Protein AF-A0A075FW71-F1 (afdb_monomer_lite)

Organism: NCBI:txid1455915

Radius of gyration: 16.6 Å; chains: 1; bounding box: 36×34×42 Å

Structure (mmCIF, N/CA/C/O backbone):
data_AF-A0A075FW71-F1
#
_entry.id   AF-A0A075FW71-F1
#
loop_
_atom_site.group_PDB
_atom_site.id
_atom_site.type_symbol
_atom_site.label_atom_id
_atom_site.label_alt_id
_atom_site.label_comp_id
_atom_site.label_asym_id
_atom_site.label_entity_id
_atom_site.label_seq_id
_atom_site.pdbx_PDB_ins_code
_atom_site.Cartn_x
_atom_site.Cartn_y
_atom_site.Cartn_z
_atom_site.occupancy
_atom_site.B_iso_or_equiv
_atom_site.auth_seq_id
_atom_site.auth_comp_id
_atom_site.auth_asym_id
_atom_site.auth_atom_id
_atom_site.pdbx_PDB_model_num
ATOM 1 N N . MET A 1 1 ? -14.350 -7.115 19.438 1.00 67.06 1 MET A N 1
ATOM 2 C CA . MET A 1 1 ? -13.223 -6.457 18.744 1.00 67.06 1 MET A CA 1
ATOM 3 C C . MET A 1 1 ? -13.751 -5.188 18.117 1.00 67.06 1 MET A C 1
ATOM 5 O O . MET A 1 1 ? -14.887 -5.201 17.657 1.00 67.06 1 MET A O 1
ATOM 9 N N . ASN A 1 2 ? -12.972 -4.113 18.156 1.00 87.50 2 ASN A N 1
ATOM 10 C CA . ASN A 1 2 ? -13.308 -2.891 17.436 1.00 87.50 2 ASN A CA 1
ATOM 11 C C . ASN A 1 2 ? -13.092 -3.126 15.942 1.00 87.50 2 ASN A C 1
ATOM 13 O O . ASN A 1 2 ? -12.128 -3.801 15.578 1.00 87.50 2 ASN A O 1
ATOM 17 N N . SER A 1 3 ? -13.966 -2.590 15.089 1.00 94.94 3 SER A N 1
ATOM 18 C CA . SER A 1 3 ? -13.725 -2.691 13.652 1.00 94.94 3 SER A CA 1
ATOM 19 C C . SER A 1 3 ? -12.494 -1.875 13.264 1.00 94.94 3 SER A C 1
ATOM 21 O O . SER A 1 3 ? -12.213 -0.820 13.845 1.00 94.94 3 SER A O 1
ATOM 23 N N . LYS A 1 4 ? -11.756 -2.373 12.280 1.00 97.00 4 LYS A N 1
ATOM 24 C CA . LYS A 1 4 ? -10.509 -1.796 11.789 1.00 97.00 4 LYS A CA 1
ATOM 25 C C . LYS A 1 4 ? -10.743 -1.135 10.448 1.00 97.00 4 LYS A C 1
ATOM 27 O O . LYS A 1 4 ? -11.341 -1.722 9.548 1.00 97.00 4 LYS A O 1
ATOM 32 N N . ILE A 1 5 ? -10.222 0.071 10.299 1.00 96.81 5 ILE A N 1
ATOM 33 C CA . ILE A 1 5 ? -10.384 0.855 9.083 1.00 96.81 5 ILE A CA 1
ATOM 34 C C . ILE A 1 5 ? -9.041 1.379 8.604 1.00 96.81 5 ILE A C 1
ATOM 36 O O . ILE A 1 5 ? -8.256 1.909 9.390 1.00 96.81 5 ILE A O 1
ATOM 40 N N . ILE A 1 6 ? -8.776 1.229 7.310 1.00 97.50 6 ILE A N 1
ATOM 41 C CA . ILE A 1 6 ? -7.625 1.838 6.645 1.00 97.50 6 ILE A CA 1
ATOM 42 C C . ILE A 1 6 ? -8.107 3.031 5.828 1.00 97.50 6 ILE A C 1
ATOM 44 O O . ILE A 1 6 ? -9.013 2.905 5.008 1.00 97.50 6 ILE A O 1
ATOM 48 N N . PHE A 1 7 ? -7.468 4.177 6.031 1.00 95.62 7 PHE A N 1
ATOM 49 C CA . PHE A 1 7 ? -7.650 5.381 5.232 1.00 95.62 7 PHE A CA 1
ATOM 50 C C . PHE A 1 7 ? -6.500 5.518 4.235 1.00 95.62 7 PHE A C 1
ATOM 52 O O . PHE A 1 7 ? -5.336 5.590 4.636 1.00 95.62 7 PHE A O 1
ATOM 59 N N . TRP A 1 8 ? -6.819 5.587 2.947 1.00 95.06 8 TRP A N 1
ATOM 60 C CA . TRP A 1 8 ? -5.894 6.040 1.916 1.00 95.06 8 TRP A CA 1
ATOM 61 C C . TRP A 1 8 ? -5.981 7.562 1.802 1.00 95.06 8 TRP A C 1
ATOM 63 O O . TRP A 1 8 ? -6.971 8.109 1.313 1.00 95.06 8 TRP A O 1
ATOM 73 N N . ILE A 1 9 ? -4.947 8.258 2.269 1.00 93.19 9 ILE A N 1
ATOM 74 C CA . ILE A 1 9 ? -4.928 9.720 2.344 1.00 93.19 9 ILE A CA 1
ATOM 75 C C . ILE A 1 9 ? -3.963 10.263 1.295 1.00 93.19 9 ILE A C 1
ATOM 77 O O . ILE A 1 9 ? -2.760 10.004 1.347 1.00 93.19 9 ILE A O 1
ATOM 81 N N . ASN A 1 10 ? -4.518 11.030 0.361 1.00 89.81 10 ASN A N 1
ATOM 82 C CA . ASN A 1 10 ? -3.770 11.782 -0.640 1.00 89.81 10 ASN A CA 1
ATOM 83 C C . ASN A 1 10 ? -3.452 13.198 -0.124 1.00 89.81 10 ASN A C 1
ATOM 85 O O . ASN A 1 10 ? -3.576 13.509 1.060 1.00 89.81 10 ASN A O 1
ATOM 89 N N . ASP A 1 11 ? -3.020 14.072 -1.021 1.00 81.88 11 ASP A N 1
ATOM 90 C CA . ASP A 1 11 ? -2.629 15.448 -0.745 1.00 81.88 11 ASP A CA 1
ATOM 91 C C . ASP A 1 11 ? -3.777 16.359 -0.271 1.00 81.88 11 ASP A C 1
ATOM 93 O O . ASP A 1 11 ? -3.515 17.391 0.358 1.00 81.88 11 ASP A O 1
ATOM 97 N N . ASP A 1 12 ? -5.034 15.986 -0.513 1.00 80.50 12 ASP A N 1
ATOM 98 C CA . ASP A 1 12 ? -6.187 16.702 0.022 1.00 80.50 12 ASP A CA 1
ATOM 99 C C . ASP A 1 12 ? -6.468 16.378 1.504 1.00 80.50 12 ASP A C 1
ATOM 101 O O . ASP A 1 12 ? -6.315 15.259 1.988 1.00 80.50 12 ASP A O 1
ATOM 105 N N . LEU A 1 13 ? -6.912 17.390 2.256 1.00 75.94 13 LEU A N 1
ATOM 106 C CA . LEU A 1 13 ? -7.175 17.264 3.695 1.00 75.94 13 LEU A CA 1
ATOM 107 C C . LEU A 1 13 ? -8.595 16.762 4.012 1.00 75.94 13 LEU A C 1
ATOM 109 O O . LEU A 1 13 ? -8.957 16.675 5.188 1.00 75.94 13 LEU A O 1
ATOM 113 N N . VAL A 1 14 ? -9.415 16.435 3.003 1.00 85.31 14 VAL A N 1
ATOM 114 C CA . VAL A 1 14 ? -10.818 16.026 3.216 1.00 85.31 14 VAL A CA 1
ATOM 115 C C . VAL A 1 14 ? -10.871 14.722 4.005 1.00 85.31 14 VAL A C 1
ATOM 117 O O . VAL A 1 14 ? -11.651 14.598 4.951 1.00 85.31 14 VAL A O 1
ATOM 120 N N . GLN A 1 15 ? -9.975 13.794 3.673 1.00 84.88 15 GLN A N 1
ATOM 121 C CA . GLN A 1 15 ? -9.801 12.526 4.379 1.00 84.88 15 GLN A CA 1
ATOM 122 C C . GLN A 1 15 ? -9.547 12.727 5.884 1.00 84.88 15 GLN A C 1
ATOM 124 O O . GLN A 1 15 ? -10.131 12.012 6.686 1.00 84.88 15 GLN A O 1
ATOM 129 N N . ILE A 1 16 ? -8.783 13.749 6.301 1.00 88.00 16 ILE A N 1
ATOM 130 C CA . ILE A 1 16 ? -8.521 14.017 7.731 1.00 88.00 16 ILE A CA 1
ATOM 131 C C . ILE A 1 16 ? -9.804 14.401 8.470 1.00 88.00 16 ILE A C 1
ATOM 133 O O . ILE A 1 16 ? -10.052 13.919 9.577 1.00 88.00 16 ILE A O 1
ATOM 137 N N . GLY A 1 17 ? -10.620 15.272 7.871 1.00 90.00 17 GLY A N 1
ATOM 138 C CA . GLY A 1 17 ? -11.899 15.680 8.452 1.00 90.00 17 GLY A CA 1
ATOM 139 C C . GLY A 1 17 ? -12.848 14.494 8.607 1.00 90.00 17 GLY A C 1
ATOM 140 O O . GLY A 1 17 ? -13.437 14.311 9.672 1.00 90.00 17 GLY A O 1
ATOM 141 N N . LEU A 1 18 ? -12.933 13.648 7.575 1.00 90.62 18 LEU A N 1
ATOM 142 C CA . LEU A 1 18 ? -13.720 12.419 7.616 1.00 90.62 18 LEU A CA 1
ATOM 143 C C . LEU A 1 18 ? -13.211 11.459 8.697 1.00 90.62 18 LEU A C 1
ATOM 145 O O . LEU A 1 18 ? -14.008 11.003 9.516 1.00 90.62 18 LEU A O 1
ATOM 149 N N . THR A 1 19 ? -11.902 11.189 8.749 1.00 92.31 19 THR A N 1
ATOM 150 C CA . THR A 1 19 ? -11.325 10.310 9.772 1.00 92.31 19 THR A CA 1
ATOM 151 C C . THR A 1 19 ? -11.614 10.832 11.172 1.00 92.31 19 THR A C 1
ATOM 153 O O . THR A 1 19 ? -12.014 10.053 12.032 1.00 92.31 19 THR A O 1
ATOM 156 N N . LYS A 1 20 ? -11.479 12.143 11.403 1.00 93.56 20 LYS A N 1
ATOM 157 C CA . LYS A 1 20 ? -11.794 12.756 12.697 1.00 93.56 20 LYS A CA 1
ATOM 158 C C . LYS A 1 20 ? -13.247 12.492 13.101 1.00 93.56 20 LYS A C 1
ATOM 160 O O . LYS A 1 20 ? -13.488 12.004 14.199 1.00 93.56 20 LYS A O 1
ATOM 165 N N . ILE A 1 21 ? -14.202 12.770 12.211 1.00 93.25 21 ILE A N 1
ATOM 166 C CA . ILE A 1 21 ? -15.634 12.573 12.488 1.00 93.25 21 ILE A CA 1
ATOM 167 C C . ILE A 1 21 ? -15.937 11.099 12.777 1.00 93.25 21 ILE A C 1
ATOM 169 O O . ILE A 1 21 ? -16.684 10.796 13.706 1.00 93.25 21 ILE A O 1
ATOM 173 N N . LEU A 1 22 ? -15.368 10.177 11.995 1.00 92.44 22 LEU A N 1
ATOM 174 C CA . LEU A 1 22 ? -15.564 8.742 12.202 1.00 92.44 22 LEU A CA 1
ATOM 175 C C . LEU A 1 22 ? -14.959 8.277 13.528 1.00 92.44 22 LEU A C 1
ATOM 177 O O . LEU A 1 22 ? -15.612 7.536 14.254 1.00 92.44 22 LEU A O 1
ATOM 181 N N . GLN A 1 23 ? -13.764 8.754 13.873 1.00 91.50 23 GLN A N 1
ATOM 182 C CA . GLN A 1 23 ? -13.099 8.438 15.134 1.00 91.50 23 GLN A CA 1
ATOM 183 C C . GLN A 1 23 ? -13.855 8.981 16.358 1.00 91.50 23 GLN A C 1
ATOM 185 O O . GLN A 1 23 ? -13.874 8.334 17.400 1.00 91.50 23 GLN A O 1
ATOM 190 N N . GLU A 1 24 ? -14.470 10.162 16.260 1.00 92.94 24 GLU A N 1
ATOM 191 C CA . GLU A 1 24 ? -15.262 10.751 17.350 1.00 92.94 24 GLU A CA 1
ATOM 192 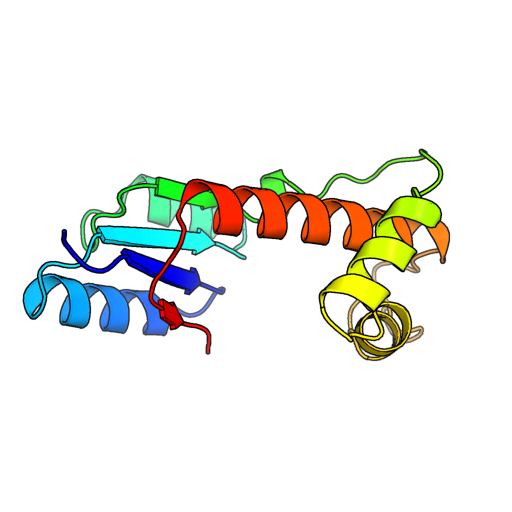C C . GLU A 1 24 ? -16.609 10.040 17.547 1.00 92.94 24 GLU A C 1
ATOM 194 O O . GLU A 1 24 ? -17.111 9.968 18.668 1.00 92.94 24 GLU A O 1
ATOM 199 N N . LYS A 1 25 ? -17.203 9.515 16.468 1.00 95.12 25 LYS A N 1
ATOM 200 C CA . LYS A 1 25 ? -18.513 8.844 16.506 1.00 95.12 25 LYS A CA 1
ATOM 201 C C . LYS A 1 25 ? -18.436 7.348 16.782 1.00 95.12 25 LYS A C 1
ATOM 203 O O . LYS A 1 25 ? -19.381 6.790 17.336 1.00 95.12 25 LYS A O 1
ATOM 208 N N . TYR A 1 26 ? -17.356 6.699 16.364 1.00 92.56 26 TYR A N 1
ATOM 209 C CA . TYR A 1 26 ? -17.225 5.250 16.379 1.00 92.56 26 TYR A CA 1
ATOM 210 C C . TYR A 1 26 ? -15.896 4.830 16.996 1.00 92.56 26 TYR A C 1
ATOM 212 O O . TYR A 1 26 ? -14.856 5.447 16.784 1.00 92.56 26 TYR A O 1
ATOM 220 N N . ASN A 1 27 ? -15.920 3.719 17.727 1.00 89.56 27 ASN A N 1
ATOM 221 C CA . ASN A 1 27 ? -14.735 3.165 18.372 1.00 89.56 27 ASN A CA 1
ATOM 222 C C . ASN A 1 27 ? -13.919 2.296 17.397 1.00 89.56 27 ASN A C 1
ATOM 224 O O . ASN A 1 27 ? -13.736 1.107 17.642 1.00 89.56 27 ASN A O 1
ATOM 228 N N . PHE A 1 28 ? -13.490 2.855 16.262 1.00 93.56 28 PHE A N 1
ATOM 229 C CA . PHE A 1 28 ? -12.673 2.136 15.279 1.00 93.56 28 PHE A CA 1
ATOM 230 C C . PHE A 1 28 ? -11.180 2.160 15.620 1.00 93.56 28 PHE A C 1
ATOM 232 O O . PHE A 1 28 ? -10.658 3.142 16.152 1.00 93.56 28 PHE A O 1
ATOM 239 N N . GLU A 1 29 ? -10.476 1.094 15.245 1.00 95.44 29 GLU A N 1
ATOM 240 C CA . GLU A 1 29 ? -9.017 1.103 15.128 1.00 95.44 29 GLU A CA 1
ATOM 241 C C . GLU A 1 29 ? -8.645 1.724 13.777 1.00 95.44 29 GLU A C 1
ATOM 243 O O . GLU A 1 29 ? -8.954 1.175 12.717 1.00 95.44 29 GLU A O 1
ATOM 248 N N . ASN A 1 30 ? -8.012 2.896 13.816 1.00 95.00 30 ASN A N 1
ATOM 249 C CA . ASN A 1 30 ? -7.783 3.723 12.637 1.00 95.00 30 ASN A CA 1
ATOM 250 C C . ASN A 1 30 ? -6.354 3.545 12.127 1.00 95.00 30 ASN A C 1
ATOM 252 O O . ASN A 1 30 ? -5.384 3.809 12.835 1.00 95.00 30 ASN A O 1
ATOM 256 N N . TYR A 1 31 ? -6.213 3.172 10.867 1.00 97.00 31 TYR A N 1
ATOM 257 C CA . TYR A 1 31 ? -4.943 2.966 10.181 1.00 97.00 31 TYR A CA 1
ATOM 258 C C . TYR A 1 31 ? -4.859 3.894 8.972 1.00 97.00 31 TYR A C 1
ATOM 260 O O . TYR A 1 31 ? -5.884 4.204 8.374 1.00 97.00 31 TYR A O 1
ATOM 268 N N . ALA A 1 32 ? -3.663 4.332 8.583 1.00 96.00 32 ALA A N 1
ATOM 269 C CA . ALA A 1 32 ? -3.513 5.202 7.417 1.00 96.00 32 ALA A CA 1
ATOM 270 C C . ALA A 1 32 ? -2.376 4.780 6.496 1.00 96.00 32 ALA A C 1
ATOM 272 O O . ALA A 1 32 ? -1.273 4.486 6.957 1.00 96.00 32 ALA A O 1
ATOM 273 N N . ILE A 1 33 ? -2.631 4.844 5.194 1.00 97.19 33 ILE A N 1
ATOM 274 C CA . ILE A 1 33 ? -1.609 4.832 4.151 1.00 97.19 33 ILE A CA 1
ATOM 275 C C . ILE A 1 33 ? -1.598 6.231 3.535 1.00 97.19 33 ILE A C 1
ATOM 277 O O . ILE A 1 33 ? -2.615 6.693 3.021 1.00 97.19 33 ILE A O 1
ATOM 281 N N . LEU A 1 34 ? -0.470 6.929 3.647 1.00 95.31 34 LEU A N 1
ATOM 282 C CA . LEU A 1 34 ? -0.332 8.315 3.210 1.00 95.31 34 LEU A CA 1
ATOM 283 C C . LEU A 1 34 ? 0.449 8.376 1.896 1.00 95.31 34 LEU A C 1
ATOM 285 O O . LEU A 1 34 ? 1.651 8.103 1.875 1.00 95.31 34 LEU A O 1
ATOM 289 N N . ASN A 1 35 ? -0.227 8.772 0.823 1.00 94.19 35 ASN A N 1
ATOM 290 C CA . ASN A 1 35 ? 0.347 9.057 -0.489 1.00 94.19 35 ASN A CA 1
ATOM 291 C C . ASN A 1 35 ? 0.512 10.574 -0.642 1.00 94.19 35 ASN A C 1
ATOM 293 O O . ASN A 1 35 ? -0.314 11.263 -1.241 1.00 94.19 35 ASN A O 1
ATOM 297 N N . ILE A 1 36 ? 1.535 11.103 0.027 1.00 92.81 36 ILE A N 1
ATOM 298 C CA . ILE A 1 36 ? 1.731 12.539 0.238 1.00 92.81 36 ILE A CA 1
ATOM 299 C C . ILE A 1 36 ? 3.195 12.934 0.077 1.00 92.81 36 ILE A C 1
ATOM 301 O O . ILE A 1 36 ? 4.108 12.162 0.350 1.00 92.81 36 ILE A O 1
ATOM 305 N N . THR A 1 37 ? 3.429 14.196 -0.263 1.00 91.25 37 THR A N 1
ATOM 306 C CA . THR A 1 37 ? 4.789 14.743 -0.355 1.00 91.25 37 THR A CA 1
ATOM 307 C C . THR A 1 37 ? 5.485 14.832 1.012 1.00 91.25 37 THR A C 1
ATOM 309 O O . THR A 1 37 ? 4.840 14.936 2.059 1.00 91.25 37 THR A O 1
ATOM 312 N N . GLU A 1 38 ? 6.820 14.912 1.014 1.00 89.44 38 GLU A N 1
ATOM 313 C CA . GLU A 1 38 ? 7.634 15.069 2.235 1.00 89.44 38 GLU A CA 1
ATOM 314 C C . GLU A 1 38 ? 7.222 16.271 3.104 1.00 89.44 38 GLU A C 1
ATOM 316 O O . GLU A 1 38 ? 7.219 16.203 4.335 1.00 89.44 38 GLU A O 1
ATOM 321 N N . LYS A 1 39 ? 6.792 17.379 2.485 1.00 90.06 39 LYS A N 1
ATOM 322 C CA . LYS A 1 39 ? 6.297 18.550 3.224 1.00 90.06 39 LYS A CA 1
ATOM 323 C C . LYS A 1 39 ? 5.041 18.217 4.037 1.00 90.06 39 LYS A C 1
ATOM 325 O O . LYS A 1 39 ? 4.913 18.648 5.181 1.00 90.06 39 LYS A O 1
ATOM 330 N N . GLN A 1 40 ? 4.115 17.454 3.461 1.00 89.88 40 GLN A N 1
ATOM 331 C CA . GLN A 1 40 ? 2.890 17.030 4.142 1.00 89.88 40 GLN A CA 1
ATOM 332 C C . GLN A 1 40 ? 3.177 15.950 5.186 1.00 89.88 40 GLN A C 1
ATOM 334 O O . GLN A 1 40 ? 2.588 15.977 6.265 1.00 89.88 40 GLN A O 1
ATOM 339 N N . LYS A 1 41 ? 4.132 15.051 4.934 1.00 92.44 41 LYS A N 1
ATOM 340 C CA . LYS A 1 41 ? 4.595 14.060 5.917 1.00 92.44 41 LYS A CA 1
ATOM 341 C C . LYS A 1 41 ? 4.997 14.710 7.244 1.00 92.44 41 LYS A C 1
ATOM 343 O O . LYS A 1 41 ? 4.551 14.265 8.300 1.00 92.44 41 LYS A O 1
ATOM 348 N N . GLN A 1 42 ? 5.717 15.834 7.205 1.00 91.81 42 GLN A N 1
ATOM 349 C CA . GLN A 1 42 ? 6.059 16.602 8.412 1.00 91.81 42 GLN A CA 1
ATOM 350 C C . GLN A 1 42 ? 4.833 17.140 9.170 1.00 91.81 42 GLN A C 1
ATOM 352 O O . GLN A 1 42 ? 4.870 17.246 10.397 1.00 91.81 42 GLN A O 1
ATOM 357 N N . PHE A 1 43 ? 3.749 17.487 8.469 1.00 90.88 43 PHE A N 1
ATOM 358 C CA . PHE A 1 43 ? 2.487 17.871 9.104 1.00 90.88 43 PHE A CA 1
ATOM 359 C C . PHE A 1 43 ? 1.854 16.674 9.825 1.00 90.88 43 PHE A C 1
ATOM 361 O O . PHE A 1 43 ? 1.528 16.789 11.006 1.00 90.88 43 PHE A O 1
ATOM 368 N N . PHE A 1 44 ? 1.751 15.511 9.173 1.00 91.25 44 PHE A N 1
ATOM 369 C CA . PHE A 1 44 ? 1.150 14.310 9.773 1.00 91.25 44 PHE A CA 1
ATOM 370 C C . PHE A 1 44 ? 1.932 13.762 10.971 1.00 91.25 44 PHE A C 1
ATOM 372 O O . PHE A 1 44 ? 1.329 13.221 11.895 1.00 91.25 44 PHE A O 1
ATOM 379 N N . GLN A 1 45 ? 3.250 13.960 11.004 1.00 91.31 45 GLN A N 1
ATOM 380 C CA . GLN A 1 45 ? 4.083 13.622 12.162 1.00 91.31 45 GLN A CA 1
ATOM 381 C C . GLN A 1 45 ? 3.812 14.513 13.387 1.00 91.31 45 GLN A C 1
ATOM 383 O O . GLN A 1 45 ? 4.056 14.092 14.516 1.00 91.31 45 GLN A O 1
ATOM 388 N N . LYS A 1 46 ? 3.336 15.748 13.182 1.00 92.12 46 LYS A N 1
ATOM 389 C CA . LYS A 1 46 ? 3.135 16.748 14.249 1.00 92.12 46 LYS A CA 1
ATOM 390 C C . LYS A 1 46 ? 1.672 16.922 14.653 1.00 92.12 46 LYS A C 1
ATOM 392 O O . LYS A 1 46 ? 1.400 17.331 15.783 1.00 92.12 46 LYS A O 1
ATOM 397 N N . GLN A 1 47 ? 0.740 16.672 13.735 1.00 91.06 47 GLN A N 1
ATOM 398 C CA . GLN A 1 47 ? -0.689 16.862 13.967 1.00 91.06 47 GLN A CA 1
ATOM 399 C C . GLN A 1 47 ? -1.202 15.949 15.093 1.00 91.06 47 GLN A C 1
ATOM 401 O O . GLN A 1 47 ? -0.704 14.845 15.298 1.00 91.06 47 GLN A O 1
ATOM 406 N N . ARG A 1 48 ? -2.224 16.415 15.817 1.00 91.06 48 ARG A N 1
ATOM 407 C CA . ARG A 1 48 ? -2.901 15.668 16.897 1.00 91.06 48 ARG A CA 1
ATOM 408 C C . ARG A 1 48 ? -4.422 15.599 16.713 1.00 91.06 48 ARG A C 1
ATOM 410 O O . ARG A 1 48 ? -5.133 15.266 17.655 1.00 91.06 48 ARG A O 1
ATOM 417 N N . LEU A 1 49 ? -4.913 15.971 15.531 1.00 91.69 49 LEU A N 1
ATOM 418 C CA . LEU A 1 49 ? -6.337 16.025 15.195 1.00 91.69 49 LEU A CA 1
ATOM 419 C C . LEU A 1 49 ? -6.944 14.626 15.108 1.00 91.69 49 LEU A C 1
ATOM 421 O O . LEU A 1 49 ? -8.080 14.425 15.519 1.00 91.69 49 LEU A O 1
ATOM 425 N N . VAL A 1 50 ? -6.171 13.683 14.574 1.00 92.62 50 VAL A N 1
ATOM 426 C CA . VAL A 1 50 ? -6.564 12.290 14.380 1.00 92.62 50 VAL A CA 1
ATOM 427 C C . VAL A 1 50 ? -5.487 11.395 14.967 1.00 92.62 50 VAL A C 1
ATOM 429 O O . VAL A 1 50 ? -4.292 11.631 14.752 1.00 92.62 50 VAL A O 1
ATOM 432 N N . LYS A 1 51 ? -5.902 10.357 15.696 1.00 93.88 51 LYS A N 1
ATOM 433 C CA . LYS A 1 51 ? -4.984 9.337 16.215 1.00 93.88 51 LYS A CA 1
ATOM 434 C C . LYS A 1 51 ? -5.102 8.075 15.378 1.00 93.88 51 LYS A C 1
ATOM 436 O O . LYS A 1 51 ? -6.154 7.440 15.379 1.00 93.88 51 LYS A O 1
ATOM 441 N N . PHE A 1 52 ? -3.998 7.710 14.738 1.00 94.88 52 PHE A N 1
ATOM 442 C CA . PHE A 1 52 ? -3.858 6.454 14.015 1.00 94.88 52 PHE A CA 1
ATOM 443 C C . PHE A 1 52 ? -3.104 5.432 14.864 1.00 94.88 52 PHE A C 1
ATOM 445 O O . PHE A 1 52 ? -2.101 5.760 15.497 1.00 94.88 52 PHE A O 1
ATOM 452 N N . ASN A 1 53 ? -3.557 4.184 14.829 1.00 95.81 53 ASN A N 1
ATOM 453 C CA . ASN A 1 53 ? -2.871 3.025 15.384 1.00 95.81 53 ASN A CA 1
ATOM 454 C C . ASN A 1 53 ? -1.537 2.792 14.664 1.00 95.81 53 ASN A C 1
ATOM 456 O O . ASN A 1 53 ? -0.534 2.466 15.298 1.00 95.81 53 ASN A O 1
ATOM 460 N N . LYS A 1 54 ? -1.517 2.973 13.338 1.00 96.88 54 LYS A N 1
ATOM 461 C CA . LYS A 1 54 ? -0.301 2.935 12.525 1.00 96.88 54 LYS A CA 1
ATOM 462 C C . LYS A 1 54 ? -0.467 3.734 11.238 1.00 96.88 54 LYS A C 1
ATOM 464 O O . LYS A 1 54 ? -1.559 3.810 10.678 1.00 96.88 54 LYS A O 1
ATOM 469 N N . ILE A 1 55 ? 0.647 4.303 10.790 1.00 96.44 55 ILE A N 1
ATOM 470 C CA . ILE A 1 55 ? 0.765 5.053 9.545 1.00 96.44 55 ILE A CA 1
ATOM 471 C C . ILE A 1 55 ? 1.840 4.387 8.682 1.00 96.44 55 ILE A C 1
ATOM 473 O O . ILE A 1 55 ? 2.928 4.090 9.181 1.00 96.44 55 ILE A O 1
ATOM 477 N N . TRP A 1 56 ? 1.543 4.180 7.402 1.00 97.62 56 TRP A N 1
ATOM 478 C CA . TRP A 1 56 ? 2.518 3.852 6.363 1.00 97.62 56 TRP A CA 1
ATOM 479 C C . TRP A 1 56 ? 2.645 5.037 5.412 1.00 97.62 56 TRP A C 1
ATOM 481 O O . TRP A 1 56 ? 1.640 5.555 4.931 1.00 97.62 56 TRP A O 1
ATOM 491 N N . TYR A 1 57 ? 3.871 5.467 5.136 1.00 96.00 57 TYR A N 1
ATOM 492 C CA . TYR A 1 57 ? 4.136 6.498 4.137 1.00 96.00 57 TYR A CA 1
ATOM 493 C C . TYR A 1 57 ? 4.411 5.800 2.813 1.00 96.00 57 TYR A C 1
ATOM 495 O O . TYR A 1 57 ? 5.427 5.129 2.679 1.00 96.00 57 TYR A O 1
ATOM 503 N N . TYR A 1 58 ? 3.497 5.921 1.855 1.00 96.12 58 TYR A N 1
ATOM 504 C CA . TYR A 1 58 ? 3.515 5.144 0.617 1.00 96.12 58 TYR A CA 1
ATOM 505 C C . TYR A 1 58 ? 4.851 5.246 -0.127 1.00 96.12 58 TYR A C 1
ATOM 507 O O . TYR A 1 58 ? 5.461 4.235 -0.461 1.00 96.12 58 TYR A O 1
ATOM 515 N N . HIS A 1 59 ? 5.357 6.468 -0.298 1.00 93.69 59 HIS A N 1
ATOM 516 C CA . HIS A 1 59 ? 6.605 6.710 -1.020 1.00 93.69 59 HIS A CA 1
ATOM 517 C C . HIS A 1 59 ? 7.852 6.151 -0.315 1.00 93.69 59 HIS A C 1
ATOM 519 O O . HIS A 1 59 ? 8.857 5.927 -0.983 1.00 93.69 59 HIS A O 1
ATOM 525 N N . ASP A 1 60 ? 7.797 5.860 0.992 1.00 95.25 60 ASP A N 1
ATOM 526 C CA . ASP A 1 60 ? 8.910 5.216 1.710 1.00 95.25 60 ASP A CA 1
ATOM 527 C C . ASP A 1 60 ? 9.078 3.745 1.303 1.00 95.25 60 ASP A C 1
ATOM 529 O O . ASP A 1 60 ? 10.099 3.138 1.615 1.00 95.25 60 ASP A O 1
ATOM 533 N N . HIS A 1 61 ? 8.082 3.167 0.629 1.00 95.56 61 HIS A N 1
ATOM 534 C CA . HIS A 1 61 ? 8.054 1.766 0.215 1.00 95.56 61 HIS A CA 1
ATOM 535 C C . HIS A 1 61 ? 8.282 1.568 -1.287 1.00 95.56 61 HIS A C 1
ATOM 537 O O . HIS A 1 61 ? 8.349 0.425 -1.735 1.00 95.56 61 HIS A O 1
ATOM 543 N N . ILE A 1 62 ? 8.397 2.655 -2.056 1.00 94.31 62 ILE A N 1
ATOM 544 C CA . ILE A 1 62 ? 8.621 2.611 -3.501 1.00 94.31 62 ILE A CA 1
ATOM 545 C C . ILE A 1 62 ? 10.028 3.114 -3.791 1.00 94.31 62 ILE A C 1
ATOM 547 O O . ILE A 1 62 ? 10.326 4.307 -3.721 1.00 94.31 62 ILE A O 1
ATOM 551 N N . HIS A 1 63 ? 10.911 2.188 -4.134 1.00 93.00 63 HIS A N 1
ATOM 552 C CA . HIS A 1 63 ? 12.303 2.474 -4.425 1.00 93.00 63 HIS A CA 1
ATOM 553 C C . HIS A 1 63 ? 12.598 2.279 -5.904 1.00 93.00 63 HIS A C 1
ATOM 555 O O . HIS A 1 63 ? 12.210 1.284 -6.523 1.00 93.00 63 HIS A O 1
ATOM 561 N N . LYS A 1 64 ? 13.379 3.207 -6.460 1.00 89.00 64 LYS A N 1
ATOM 562 C CA . LYS A 1 64 ? 14.018 2.981 -7.750 1.00 89.00 64 LYS A CA 1
ATOM 563 C C . LYS A 1 64 ? 15.037 1.857 -7.589 1.00 89.00 64 LYS A C 1
ATOM 565 O O . LYS A 1 64 ? 15.946 1.952 -6.768 1.00 89.00 64 LYS A O 1
ATOM 570 N N . THR A 1 65 ? 14.894 0.804 -8.379 1.00 83.88 65 THR A N 1
ATOM 571 C CA . THR A 1 65 ? 15.756 -0.375 -8.322 1.00 83.88 65 THR A CA 1
ATOM 572 C C . THR A 1 65 ? 16.162 -0.795 -9.727 1.00 83.88 65 THR A C 1
ATOM 574 O O . THR A 1 65 ? 15.408 -0.624 -10.680 1.00 83.88 65 THR A O 1
ATOM 577 N N . SER A 1 66 ? 17.377 -1.326 -9.857 1.00 79.25 66 SER A N 1
ATOM 578 C CA . SER A 1 66 ? 17.867 -1.969 -11.081 1.00 79.25 66 SER A CA 1
ATOM 579 C C . SER A 1 66 ? 17.571 -3.470 -11.116 1.00 79.25 66 SER A C 1
ATOM 581 O O . SER A 1 66 ? 17.949 -4.148 -12.071 1.00 79.25 66 SER A O 1
ATOM 583 N N . LYS A 1 67 ? 16.934 -4.011 -10.069 1.00 84.06 67 LYS A N 1
ATOM 584 C CA . LYS A 1 67 ? 16.563 -5.425 -10.004 1.00 84.06 67 LYS A CA 1
ATOM 585 C C . LYS A 1 67 ? 15.469 -5.736 -11.017 1.00 84.06 67 LYS A C 1
ATOM 587 O O . LYS A 1 67 ? 14.511 -4.981 -11.157 1.00 84.06 67 LYS A O 1
ATOM 592 N N . THR A 1 68 ? 15.608 -6.883 -11.667 1.00 92.19 68 THR A N 1
ATOM 593 C CA . THR A 1 68 ? 14.559 -7.447 -12.514 1.00 92.19 68 THR A CA 1
ATOM 594 C C . THR A 1 68 ? 13.327 -7.763 -11.657 1.00 92.19 68 THR A C 1
ATOM 596 O O . THR A 1 68 ? 13.498 -8.375 -10.598 1.00 92.19 68 THR A O 1
ATOM 599 N N . PRO A 1 69 ? 12.119 -7.355 -12.082 1.00 95.25 69 PRO A N 1
ATOM 600 C CA . PRO A 1 69 ? 10.886 -7.637 -11.356 1.00 95.25 69 PRO A CA 1
ATOM 601 C C . PRO A 1 69 ? 10.573 -9.137 -11.326 1.00 95.25 69 PRO A C 1
ATOM 603 O O . PRO A 1 69 ? 10.852 -9.869 -12.281 1.00 95.25 69 PRO A O 1
ATOM 606 N N . ASP A 1 70 ? 9.952 -9.587 -10.241 1.00 97.50 70 ASP A N 1
ATOM 607 C CA . ASP A 1 70 ? 9.496 -10.963 -10.069 1.00 97.50 70 ASP A CA 1
ATOM 608 C C . ASP A 1 70 ? 8.171 -11.192 -10.811 1.00 97.50 70 ASP A C 1
ATOM 610 O O . ASP A 1 70 ? 7.072 -11.000 -10.284 1.00 97.50 70 ASP A O 1
ATOM 614 N N . LEU A 1 71 ? 8.281 -11.616 -12.071 1.00 97.94 71 LEU A N 1
ATOM 615 C CA . LEU A 1 71 ? 7.124 -11.877 -12.931 1.00 97.94 71 LEU A CA 1
ATOM 616 C C . LEU A 1 71 ? 6.249 -13.029 -12.423 1.00 97.94 71 LEU A C 1
ATOM 618 O O . LEU A 1 71 ? 5.044 -13.026 -12.664 1.00 97.94 71 LEU A O 1
ATOM 622 N N . ALA A 1 72 ? 6.834 -14.013 -11.732 1.00 98.38 72 ALA A N 1
ATOM 623 C CA . ALA A 1 72 ? 6.072 -15.130 -11.183 1.00 98.38 72 ALA A CA 1
ATOM 624 C C . ALA A 1 72 ? 5.190 -14.653 -10.024 1.00 98.38 72 ALA A C 1
ATOM 626 O O . ALA A 1 72 ? 4.003 -14.982 -9.977 1.00 98.38 72 ALA A O 1
ATOM 627 N N . TYR A 1 73 ? 5.739 -13.813 -9.142 1.00 98.44 73 TYR A N 1
ATOM 628 C CA . TYR A 1 73 ? 4.968 -13.161 -8.089 1.00 98.44 73 TYR A CA 1
ATOM 629 C C . TYR A 1 73 ? 3.860 -12.267 -8.662 1.00 98.44 73 TYR A C 1
ATOM 631 O O . TYR A 1 73 ? 2.701 -12.425 -8.283 1.00 98.44 73 TYR A O 1
ATOM 639 N N . LEU A 1 74 ? 4.173 -11.382 -9.614 1.00 98.44 74 LEU A N 1
ATOM 640 C CA . LEU A 1 74 ? 3.173 -10.492 -10.222 1.00 98.44 74 LEU A CA 1
ATOM 641 C C . LEU A 1 74 ? 2.029 -11.272 -10.881 1.00 98.44 74 LEU A C 1
ATOM 643 O O . LEU A 1 74 ? 0.862 -10.945 -10.677 1.00 98.44 74 LEU A O 1
ATOM 647 N N . LYS A 1 75 ? 2.346 -12.356 -11.596 1.00 98.44 75 LYS A N 1
ATOM 648 C CA . LYS A 1 75 ? 1.330 -13.241 -12.173 1.00 98.44 75 LYS A CA 1
ATOM 649 C C . LYS A 1 75 ? 0.449 -13.878 -11.095 1.00 98.44 75 LYS A C 1
ATOM 651 O O . LYS A 1 75 ? -0.766 -13.949 -11.254 1.00 98.44 75 LYS A O 1
ATOM 656 N N . SER A 1 76 ? 1.039 -14.296 -9.974 1.00 98.44 76 SER A N 1
ATOM 657 C CA . SER A 1 76 ? 0.273 -14.869 -8.861 1.00 98.44 76 SER A CA 1
ATOM 658 C C . SER A 1 76 ? -0.701 -13.863 -8.230 1.00 98.44 76 SER A C 1
ATOM 660 O O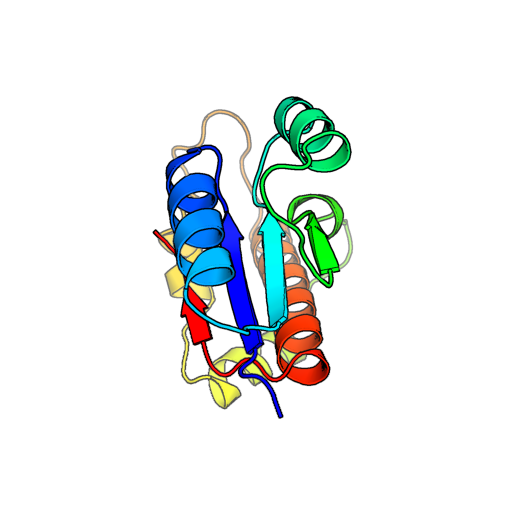 . SER A 1 76 ? -1.791 -14.250 -7.814 1.00 98.44 76 SER A O 1
ATOM 662 N N . ILE A 1 77 ? -0.354 -12.570 -8.216 1.00 98.38 77 ILE A N 1
ATOM 663 C CA . ILE A 1 77 ? -1.244 -11.486 -7.775 1.00 98.38 77 ILE A CA 1
ATOM 664 C C . ILE A 1 77 ? -2.431 -11.339 -8.72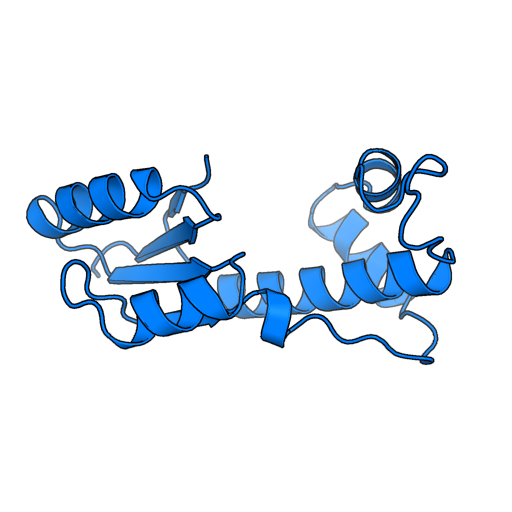6 1.00 98.38 77 ILE A C 1
ATOM 666 O O . ILE A 1 77 ? -3.576 -11.295 -8.269 1.00 98.38 77 ILE A O 1
ATOM 670 N N . GLU A 1 78 ? -2.181 -11.294 -10.036 1.00 98.31 78 GLU A N 1
ATOM 671 C CA . GLU A 1 78 ? -3.243 -11.206 -11.046 1.00 98.31 78 GLU A CA 1
ATOM 672 C C . GLU A 1 78 ? -4.238 -12.364 -10.918 1.00 98.31 78 GLU A C 1
ATOM 674 O O . GLU A 1 78 ? -5.449 -12.144 -10.915 1.00 98.31 78 GLU A O 1
ATOM 679 N N . GLU A 1 79 ? -3.739 -13.587 -10.728 1.00 98.50 79 GLU A N 1
ATOM 680 C CA . GLU A 1 79 ? -4.559 -14.788 -10.546 1.00 98.50 79 GLU A CA 1
ATOM 681 C C . GLU A 1 79 ? -5.348 -14.761 -9.227 1.00 98.50 79 GLU A C 1
ATOM 683 O O . GLU A 1 79 ? -6.558 -15.009 -9.222 1.00 98.50 79 GLU A O 1
ATOM 688 N N . LYS A 1 80 ? -4.687 -14.428 -8.110 1.00 97.88 80 LYS A N 1
ATOM 689 C CA . LYS A 1 80 ? -5.288 -14.398 -6.766 1.00 97.88 80 LYS A CA 1
ATOM 690 C C . LYS A 1 80 ? -6.405 -13.365 -6.659 1.00 97.88 80 LYS A C 1
ATOM 692 O O . LYS A 1 80 ? -7.470 -13.668 -6.123 1.00 97.88 80 LYS A O 1
ATOM 697 N N . TYR A 1 81 ? -6.169 -12.157 -7.166 1.00 96.62 81 TYR A N 1
ATOM 698 C CA . TYR A 1 81 ? -7.095 -11.030 -7.031 1.00 96.62 81 TYR A CA 1
ATOM 699 C C . TYR A 1 81 ? -7.968 -10.800 -8.267 1.00 96.62 81 TYR A C 1
ATOM 701 O O . TYR A 1 81 ? -8.861 -9.956 -8.225 1.00 96.62 81 TYR A O 1
ATOM 709 N N . LYS A 1 82 ? -7.765 -11.574 -9.341 1.00 97.94 82 LYS A N 1
ATOM 710 C CA . LYS A 1 82 ? -8.487 -11.458 -10.619 1.00 97.94 82 LYS A CA 1
ATOM 711 C C . LYS A 1 82 ? -8.396 -10.049 -11.209 1.00 97.94 82 LYS A C 1
ATOM 713 O O . LYS A 1 82 ? -9.391 -9.487 -11.666 1.00 97.94 82 LYS A O 1
ATOM 718 N N . ILE A 1 83 ? -7.192 -9.487 -11.184 1.00 96.81 83 ILE A N 1
ATOM 719 C CA . ILE A 1 83 ? -6.872 -8.159 -11.720 1.00 96.81 83 ILE A CA 1
ATOM 720 C C . ILE A 1 83 ? -5.896 -8.275 -12.889 1.00 96.81 83 ILE A C 1
ATOM 722 O O . ILE A 1 83 ? -5.200 -9.274 -13.018 1.00 96.81 83 ILE A O 1
ATOM 726 N N . ASN A 1 84 ? -5.837 -7.240 -13.727 1.00 97.75 84 ASN A N 1
ATOM 727 C CA . ASN A 1 84 ? -4.834 -7.114 -14.782 1.00 97.75 84 ASN A CA 1
ATOM 728 C C . ASN A 1 84 ? -3.910 -5.941 -14.439 1.00 97.75 84 ASN A C 1
ATOM 730 O O . ASN A 1 84 ? -4.272 -4.776 -14.628 1.00 97.75 84 ASN A O 1
ATOM 734 N N . LEU A 1 85 ? -2.736 -6.254 -13.899 1.00 97.81 85 LEU A N 1
ATOM 735 C CA . LEU A 1 85 ? -1.757 -5.279 -13.428 1.00 97.81 85 LEU A CA 1
ATOM 736 C C . LEU A 1 85 ? -1.217 -4.434 -14.582 1.00 97.81 85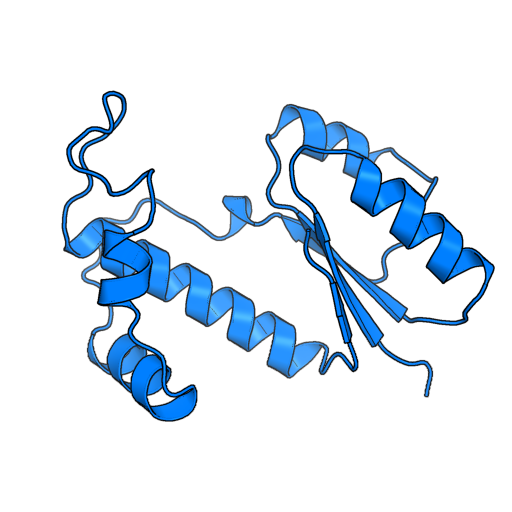 LEU A C 1
ATOM 738 O O . LEU A 1 85 ? -1.053 -3.224 -14.432 1.00 97.81 85 LEU A O 1
ATOM 742 N N . TRP A 1 86 ? -0.994 -5.039 -15.751 1.00 96.12 86 TRP A N 1
ATOM 743 C CA . TRP A 1 86 ? -0.491 -4.302 -16.910 1.00 96.12 86 TRP A CA 1
ATOM 744 C C . TRP A 1 86 ? -1.514 -3.302 -17.453 1.00 96.12 86 TRP A C 1
ATOM 746 O O . TRP A 1 86 ? -1.161 -2.178 -17.805 1.00 96.12 86 TRP A O 1
ATOM 756 N N . LEU A 1 87 ? -2.796 -3.674 -17.470 1.00 96.81 87 LEU A N 1
ATOM 757 C CA . LEU A 1 87 ? -3.882 -2.779 -17.855 1.00 96.81 87 LEU A CA 1
ATOM 758 C C . LEU A 1 87 ? -3.973 -1.590 -16.895 1.00 96.81 87 LEU A C 1
ATOM 760 O O . LEU A 1 87 ? -4.068 -0.453 -17.357 1.00 96.81 87 LEU A O 1
ATOM 764 N N . LEU A 1 88 ? -3.900 -1.832 -15.582 1.00 95.88 88 LEU A N 1
ATOM 765 C CA . LEU A 1 88 ? -3.878 -0.765 -14.576 1.00 95.88 88 LEU A CA 1
ATOM 766 C C . LE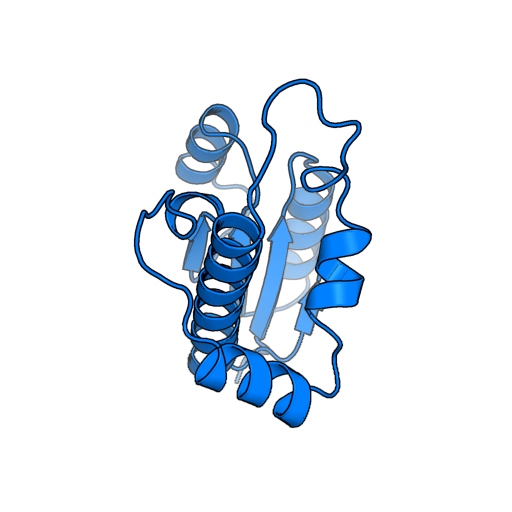U A 1 88 ? -2.693 0.179 -14.808 1.00 95.88 88 LEU A C 1
ATOM 768 O O . LEU A 1 88 ? -2.886 1.386 -14.928 1.00 95.88 88 LEU A O 1
ATOM 772 N N . ALA A 1 89 ? -1.492 -0.372 -14.981 1.00 95.44 89 ALA A N 1
ATOM 773 C CA . ALA A 1 89 ? -0.290 0.412 -15.226 1.00 95.44 89 ALA A CA 1
ATOM 774 C C . ALA A 1 89 ? -0.352 1.212 -16.537 1.00 95.44 89 ALA A C 1
ATOM 776 O O . ALA A 1 89 ? 0.063 2.366 -16.577 1.00 95.44 89 ALA A O 1
ATOM 777 N N . SER A 1 90 ? -0.918 0.648 -17.606 1.00 92.69 90 SER A N 1
ATOM 778 C CA . SER A 1 90 ? -1.063 1.351 -18.890 1.00 92.69 90 SER A CA 1
ATOM 779 C C . SER A 1 90 ? -2.015 2.554 -18.831 1.00 92.69 90 SER A C 1
ATOM 781 O O . SER A 1 90 ? -1.895 3.467 -19.645 1.00 92.69 90 SER A O 1
ATOM 783 N N . ASN A 1 91 ? -2.933 2.571 -17.859 1.00 93.81 91 ASN A N 1
ATOM 784 C CA . ASN A 1 91 ? -3.855 3.680 -17.614 1.00 93.81 91 ASN A CA 1
ATOM 785 C C . ASN A 1 91 ? -3.339 4.659 -16.547 1.00 93.81 91 ASN A C 1
ATOM 787 O O . ASN A 1 91 ? -3.978 5.682 -16.293 1.00 93.81 91 ASN A O 1
ATOM 791 N N . GLU A 1 92 ? -2.185 4.385 -15.936 1.00 93.75 92 GLU A N 1
ATOM 792 C CA . GLU A 1 92 ? -1.571 5.287 -14.973 1.00 93.75 92 GLU A CA 1
ATOM 793 C C . GLU A 1 92 ? -0.857 6.429 -15.704 1.00 93.75 92 GLU A C 1
ATOM 795 O O . GLU A 1 92 ? 0.094 6.237 -16.468 1.00 93.75 92 GLU A O 1
ATOM 800 N N . ARG A 1 93 ? -1.298 7.662 -15.441 1.00 93.19 93 ARG A N 1
ATOM 801 C CA . ARG A 1 93 ? -0.779 8.871 -16.096 1.00 93.19 93 ARG A CA 1
ATOM 802 C C . ARG A 1 93 ? 0.731 9.043 -15.926 1.00 93.19 93 ARG A C 1
ATOM 804 O O . ARG A 1 93 ? 1.365 9.631 -16.799 1.00 93.19 93 ARG A O 1
ATOM 811 N N . PHE A 1 94 ? 1.320 8.549 -14.834 1.00 92.06 94 PHE A N 1
ATOM 812 C CA . PHE A 1 94 ? 2.768 8.622 -14.625 1.00 92.06 94 PHE A CA 1
ATOM 813 C C . PHE A 1 94 ? 3.555 7.680 -15.542 1.00 92.06 94 PHE A C 1
ATOM 815 O O . PHE A 1 94 ? 4.681 8.012 -15.913 1.00 92.06 94 PHE A O 1
ATOM 822 N N . PHE A 1 95 ? 2.973 6.550 -15.943 1.00 94.94 95 PHE A N 1
ATOM 823 C CA . PHE A 1 95 ? 3.587 5.592 -16.869 1.00 94.94 95 PHE A CA 1
ATOM 824 C C . PHE A 1 95 ? 3.265 5.886 -18.335 1.00 94.94 95 PHE A C 1
ATOM 826 O O . PHE A 1 95 ? 3.819 5.254 -19.233 1.00 94.94 95 PHE A O 1
ATOM 833 N N . SER A 1 96 ? 2.409 6.877 -18.580 1.00 91.19 96 SER A N 1
ATOM 834 C CA . SER A 1 96 ? 2.086 7.348 -19.918 1.00 91.19 96 SER A CA 1
ATOM 835 C C . SER A 1 96 ? 3.324 7.826 -20.680 1.00 91.19 96 SER A C 1
ATOM 837 O O . SER A 1 96 ? 4.188 8.523 -20.144 1.00 91.19 96 SER A O 1
ATOM 839 N N . GLU A 1 97 ? 3.346 7.557 -21.986 1.00 87.44 97 GLU A N 1
ATOM 840 C CA . GLU A 1 97 ? 4.331 8.108 -22.922 1.00 87.44 97 GLU A CA 1
ATOM 841 C C . GLU A 1 97 ? 4.352 9.648 -22.957 1.00 87.44 97 GLU A C 1
ATOM 843 O O . GLU A 1 97 ? 5.363 10.248 -23.332 1.00 87.44 97 GLU A O 1
ATOM 848 N N . PHE A 1 98 ? 3.262 10.294 -22.521 1.00 90.38 98 PHE A N 1
ATOM 849 C CA . PHE A 1 98 ? 3.139 11.749 -22.434 1.00 90.38 98 PHE A CA 1
ATOM 850 C C . PHE A 1 98 ? 3.777 12.347 -21.171 1.00 90.38 98 PHE A C 1
ATOM 852 O O . PHE A 1 98 ? 3.804 13.575 -21.026 1.00 90.38 98 PHE A O 1
ATOM 859 N N . ASN A 1 99 ? 4.299 11.526 -20.253 1.00 92.62 99 ASN A N 1
ATOM 860 C CA . ASN A 1 99 ? 5.010 12.024 -19.083 1.00 92.62 99 ASN A CA 1
ATOM 861 C C . ASN A 1 99 ? 6.317 12.724 -19.502 1.00 92.62 99 ASN A C 1
ATOM 863 O O . ASN A 1 99 ? 7.268 12.109 -19.982 1.00 92.62 99 ASN A O 1
ATOM 867 N N . LYS A 1 100 ? 6.370 14.044 -19.292 1.00 94.19 100 LYS A N 1
ATOM 868 C CA . LYS A 1 100 ? 7.518 14.889 -19.658 1.00 94.19 100 LYS A CA 1
ATOM 869 C C . LYS A 1 100 ? 8.679 14.811 -18.665 1.00 94.19 100 LYS A C 1
ATOM 871 O O . LYS A 1 100 ? 9.771 15.265 -18.991 1.00 94.19 100 LYS A O 1
ATOM 876 N N . PHE A 1 101 ? 8.448 14.289 -17.461 1.00 93.62 101 PHE A N 1
ATOM 877 C CA . PHE A 1 101 ? 9.432 14.297 -16.377 1.00 93.62 101 PHE A CA 1
ATOM 878 C C . PHE A 1 101 ? 10.284 13.033 -16.348 1.00 93.62 101 PHE A C 1
ATOM 880 O O . PHE A 1 101 ? 11.477 13.102 -16.057 1.00 93.62 101 PHE A O 1
ATOM 887 N N . TYR A 1 102 ? 9.683 11.879 -16.637 1.00 92.81 102 TYR A N 1
ATOM 888 C CA . TYR A 1 102 ? 10.382 10.602 -16.625 1.00 92.81 102 TYR A CA 1
ATOM 889 C C . TYR A 1 102 ? 9.729 9.609 -17.583 1.00 92.81 102 TYR A C 1
ATOM 891 O O . TYR A 1 102 ? 8.507 9.486 -17.609 1.00 92.81 102 TYR A O 1
ATOM 899 N N . LYS A 1 103 ? 10.553 8.884 -18.345 1.00 92.75 103 LYS A N 1
ATOM 900 C CA . LYS A 1 103 ? 10.111 7.777 -19.196 1.00 92.75 103 LYS A CA 1
ATOM 901 C C . LYS A 1 103 ? 10.454 6.467 -18.506 1.00 92.75 103 LYS A C 1
ATOM 903 O O . LYS A 1 103 ? 11.622 6.091 -18.462 1.00 92.75 103 LYS A O 1
ATOM 908 N N . PHE A 1 104 ? 9.440 5.805 -17.965 1.00 93.62 104 PHE A N 1
ATOM 909 C CA . PHE A 1 104 ? 9.617 4.525 -17.296 1.00 93.62 104 PHE A CA 1
ATOM 910 C C . PHE A 1 104 ? 9.814 3.403 -18.316 1.00 93.62 104 PHE A C 1
ATOM 912 O O . PHE A 1 104 ? 9.087 3.299 -19.304 1.00 93.62 104 PHE A O 1
ATOM 919 N N . SER A 1 105 ? 10.792 2.541 -18.064 1.00 93.50 105 SER A N 1
ATOM 920 C CA . SER A 1 105 ? 10.909 1.255 -18.748 1.00 93.50 105 SER A CA 1
ATOM 921 C C . SER A 1 105 ? 9.874 0.257 -18.220 1.00 93.50 105 SER A C 1
ATOM 923 O O . SER A 1 105 ? 9.377 0.387 -17.101 1.00 93.50 105 SER A O 1
ATOM 925 N N . GLN A 1 106 ? 9.586 -0.792 -18.995 1.00 93.88 106 GLN A N 1
ATOM 926 C CA . GLN A 1 106 ? 8.658 -1.846 -18.566 1.00 93.88 106 GLN A CA 1
ATOM 927 C C . GLN A 1 106 ? 9.096 -2.496 -17.245 1.00 93.88 106 GLN A C 1
ATOM 929 O O . GLN A 1 106 ? 8.271 -2.700 -16.360 1.00 93.88 106 GLN A O 1
ATOM 934 N N . ASN A 1 107 ? 10.397 -2.755 -17.075 1.00 95.31 107 ASN A N 1
ATOM 935 C CA . ASN A 1 107 ? 10.926 -3.332 -15.839 1.00 95.31 107 ASN A CA 1
ATOM 936 C C . ASN A 1 107 ? 10.758 -2.399 -14.635 1.00 95.31 107 ASN A C 1
ATOM 938 O O . ASN A 1 107 ? 10.482 -2.882 -13.542 1.00 95.31 107 ASN A O 1
ATOM 942 N N . GLU A 1 108 ? 10.893 -1.082 -14.815 1.00 95.00 108 GLU A N 1
ATOM 943 C CA . GLU A 1 108 ? 10.641 -0.125 -13.732 1.00 95.00 108 GLU A CA 1
ATOM 944 C C . GLU A 1 108 ? 9.166 -0.101 -13.341 1.00 95.00 108 GLU A C 1
ATOM 946 O O . GLU A 1 108 ? 8.864 -0.135 -12.152 1.00 95.00 108 GLU A O 1
ATOM 951 N N . ILE A 1 109 ? 8.256 -0.102 -14.320 1.00 95.56 109 ILE A N 1
ATOM 952 C CA . ILE A 1 109 ? 6.809 -0.151 -14.067 1.00 95.56 109 ILE A CA 1
ATOM 953 C C . ILE A 1 109 ? 6.457 -1.421 -13.288 1.00 95.56 109 ILE A C 1
ATOM 955 O O . ILE A 1 109 ? 5.861 -1.351 -12.218 1.00 95.56 109 ILE A O 1
ATOM 959 N N . LEU A 1 110 ? 6.887 -2.583 -13.781 1.00 96.69 110 LEU A N 1
ATOM 960 C CA . LEU A 1 110 ? 6.645 -3.872 -13.131 1.00 96.69 110 LEU A CA 1
ATOM 961 C C . LEU A 1 110 ? 7.273 -3.939 -11.733 1.00 96.69 110 LEU A C 1
ATOM 963 O O . LEU A 1 110 ? 6.677 -4.498 -10.818 1.00 96.69 110 LEU A O 1
ATOM 967 N N . SER A 1 111 ? 8.451 -3.343 -11.541 1.00 97.00 111 SER A N 1
ATOM 968 C CA . SER A 1 111 ? 9.095 -3.294 -10.229 1.00 97.00 111 SER A CA 1
ATOM 969 C C . SER A 1 111 ? 8.360 -2.387 -9.239 1.00 97.00 111 SER A C 1
ATOM 971 O O . SER A 1 111 ? 8.340 -2.682 -8.043 1.00 97.00 111 SER A O 1
ATOM 973 N N . ILE A 1 112 ? 7.742 -1.300 -9.708 1.00 96.44 112 ILE A N 1
ATOM 974 C CA . ILE A 1 112 ? 6.866 -0.465 -8.879 1.00 96.44 112 ILE A CA 1
ATOM 975 C C . ILE A 1 112 ? 5.626 -1.267 -8.476 1.00 96.44 112 ILE A C 1
ATOM 977 O O . ILE A 1 112 ? 5.357 -1.379 -7.282 1.00 96.44 112 ILE A O 1
ATOM 981 N N . LEU A 1 113 ? 4.954 -1.920 -9.432 1.00 97.25 113 LEU A N 1
ATOM 982 C CA . LEU A 1 113 ? 3.789 -2.770 -9.153 1.00 97.25 113 LEU A CA 1
ATOM 983 C C . LEU A 1 113 ? 4.120 -3.882 -8.151 1.00 97.25 113 LEU A C 1
ATOM 985 O O . LEU A 1 113 ? 3.333 -4.155 -7.250 1.00 97.25 113 LEU A O 1
ATOM 989 N N . GLU A 1 114 ? 5.293 -4.507 -8.264 1.00 97.94 114 GLU A N 1
ATOM 990 C CA . GLU A 1 114 ? 5.739 -5.543 -7.327 1.00 97.94 114 GLU A CA 1
ATOM 991 C C . GLU A 1 114 ? 5.853 -4.998 -5.899 1.00 97.94 114 GLU A C 1
ATOM 993 O O . GLU A 1 114 ? 5.380 -5.630 -4.952 1.00 97.94 114 GLU A O 1
ATOM 998 N N . GLN A 1 115 ? 6.470 -3.825 -5.737 1.00 97.81 115 GLN A N 1
ATOM 999 C CA . GLN A 1 115 ? 6.636 -3.175 -4.436 1.00 97.81 115 GLN A CA 1
ATOM 1000 C C . GLN A 1 115 ? 5.289 -2.755 -3.838 1.00 97.81 115 GLN A C 1
ATOM 1002 O O . GLN A 1 115 ? 5.049 -2.988 -2.652 1.00 97.81 115 GLN A O 1
ATOM 1007 N N . GLU A 1 116 ? 4.392 -2.208 -4.659 1.00 97.00 116 GLU A N 1
ATOM 1008 C CA . GLU A 1 116 ? 3.027 -1.848 -4.268 1.00 97.00 116 GLU A CA 1
ATOM 1009 C C . GLU A 1 116 ? 2.241 -3.079 -3.812 1.00 97.00 116 GLU A C 1
ATOM 1011 O O . GLU A 1 116 ? 1.703 -3.087 -2.705 1.00 97.00 116 GLU A O 1
ATOM 1016 N N . CYS A 1 117 ? 2.234 -4.154 -4.604 1.00 97.88 117 CYS A N 1
ATOM 1017 C CA . CYS A 1 117 ? 1.528 -5.392 -4.267 1.00 97.88 117 CYS A CA 1
ATOM 1018 C C . CYS A 1 117 ? 2.035 -5.982 -2.948 1.00 97.88 117 CYS A C 1
ATOM 1020 O O . CYS A 1 117 ? 1.236 -6.273 -2.057 1.00 97.88 117 CYS A O 1
ATOM 1022 N N . LYS A 1 118 ? 3.360 -6.063 -2.769 1.00 97.62 118 LYS A N 1
ATOM 1023 C CA . LYS A 1 118 ? 3.967 -6.551 -1.522 1.00 97.62 118 LYS A CA 1
ATOM 1024 C C . LYS A 1 118 ? 3.595 -5.682 -0.329 1.00 97.62 118 LYS A C 1
ATOM 1026 O O . LYS A 1 118 ? 3.348 -6.213 0.754 1.00 97.62 118 LYS A O 1
ATOM 1031 N N . LEU A 1 119 ? 3.553 -4.360 -0.502 1.00 98.06 119 LEU A N 1
ATOM 1032 C CA . LEU A 1 119 ? 3.127 -3.441 0.548 1.00 98.06 119 LEU A CA 1
ATOM 1033 C C . LEU A 1 119 ? 1.667 -3.690 0.934 1.00 98.06 119 LEU A C 1
ATOM 1035 O O . LEU A 1 119 ? 1.378 -3.877 2.116 1.00 98.06 119 LEU A O 1
ATOM 1039 N N . PHE A 1 120 ? 0.755 -3.705 -0.038 1.00 97.19 120 PHE A N 1
ATOM 1040 C CA . PHE A 1 120 ? -0.672 -3.854 0.229 1.00 97.19 120 PHE A CA 1
ATOM 1041 C C . PHE A 1 120 ? -1.018 -5.229 0.795 1.00 97.19 120 PHE A C 1
ATOM 1043 O O . PHE A 1 120 ? -1.735 -5.275 1.791 1.00 97.19 120 PHE A O 1
ATOM 1050 N N . GLU A 1 121 ? -0.466 -6.324 0.262 1.00 97.38 121 GLU A N 1
ATOM 1051 C CA . GLU A 1 121 ? -0.623 -7.652 0.870 1.00 97.38 121 GLU A CA 1
ATOM 1052 C C . GLU A 1 121 ? -0.134 -7.639 2.321 1.00 97.38 121 GLU A C 1
ATOM 1054 O O . GLU A 1 121 ? -0.864 -8.035 3.225 1.00 97.38 121 GLU A O 1
ATOM 1059 N N . ASN A 1 122 ? 1.052 -7.077 2.586 1.00 97.81 122 ASN A N 1
ATOM 1060 C CA . ASN A 1 122 ? 1.590 -7.015 3.943 1.00 97.81 122 ASN A CA 1
ATOM 1061 C C . ASN A 1 122 ? 0.700 -6.227 4.910 1.00 97.81 122 ASN A C 1
ATOM 1063 O O . ASN A 1 122 ? 0.575 -6.606 6.076 1.00 97.81 122 ASN A O 1
ATOM 1067 N N . ILE A 1 123 ? 0.129 -5.110 4.458 1.00 98.19 123 ILE A N 1
ATOM 1068 C CA . ILE A 1 123 ? -0.758 -4.281 5.274 1.00 98.19 123 ILE A CA 1
ATOM 1069 C C . ILE A 1 123 ? -2.083 -5.006 5.507 1.00 98.19 123 ILE A C 1
ATOM 1071 O O . ILE A 1 123 ? -2.509 -5.112 6.657 1.00 98.19 123 ILE A O 1
ATOM 1075 N N . ILE A 1 124 ? -2.716 -5.520 4.452 1.00 96.88 124 ILE A N 1
ATOM 1076 C CA . ILE A 1 124 ? -4.023 -6.178 4.524 1.00 96.88 124 ILE A CA 1
ATOM 1077 C C . ILE A 1 124 ? -3.936 -7.448 5.374 1.00 96.88 124 ILE A C 1
ATOM 1079 O O . ILE A 1 124 ? -4.762 -7.620 6.267 1.00 96.88 124 ILE A O 1
ATOM 1083 N N . ASP A 1 125 ? -2.907 -8.277 5.192 1.00 96.88 125 ASP A N 1
ATOM 1084 C CA . ASP A 1 125 ? -2.740 -9.526 5.944 1.00 96.88 125 ASP A CA 1
ATOM 1085 C C . ASP A 1 125 ? -2.475 -9.277 7.435 1.00 96.88 125 ASP A C 1
ATOM 1087 O O . ASP A 1 125 ? -2.946 -10.030 8.288 1.00 96.88 125 ASP A O 1
ATOM 1091 N N . LYS A 1 126 ? -1.737 -8.210 7.774 1.00 96.88 126 LYS A N 1
ATOM 1092 C CA . LYS A 1 126 ? -1.430 -7.860 9.173 1.00 96.88 126 LYS A CA 1
ATOM 1093 C C . LYS A 1 126 ? -2.574 -7.143 9.874 1.00 96.88 126 LYS A C 1
ATOM 1095 O O . LYS A 1 126 ? -2.796 -7.368 11.061 1.00 96.88 126 LYS A O 1
ATOM 1100 N N . VAL A 1 127 ? -3.234 -6.215 9.185 1.00 97.69 127 VAL A N 1
ATOM 1101 C CA . VAL A 1 127 ? -4.301 -5.404 9.779 1.00 97.69 127 VAL A CA 1
ATOM 1102 C C . VAL A 1 127 ? -5.604 -6.189 9.796 1.00 97.69 127 VAL A C 1
ATOM 1104 O O . VAL A 1 127 ? -6.284 -6.170 10.821 1.00 97.69 127 VAL A O 1
ATOM 1107 N N . GLN A 1 128 ? -5.917 -6.904 8.712 1.00 97.38 128 GLN A N 1
ATOM 1108 C CA . GLN A 1 128 ? -7.220 -7.521 8.448 1.00 97.38 128 GLN A CA 1
ATOM 1109 C C . GLN A 1 128 ? 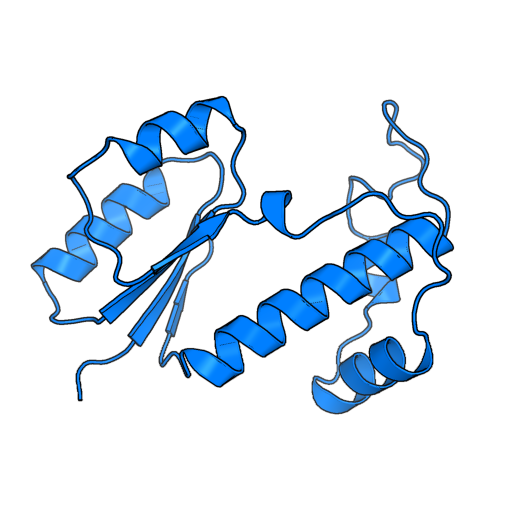-8.350 -6.498 8.645 1.00 97.38 128 GLN A C 1
ATOM 1111 O O . GLN A 1 128 ? -9.114 -6.604 9.606 1.00 97.38 128 GLN A O 1
ATOM 1116 N N . PRO A 1 129 ? -8.384 -5.432 7.820 1.00 97.56 129 PRO A N 1
ATOM 1117 C CA . PRO A 1 129 ? -9.343 -4.349 7.983 1.00 97.56 129 PRO A CA 1
ATOM 1118 C C . PRO A 1 129 ? -10.762 -4.795 7.618 1.00 97.56 129 PRO A C 1
ATOM 1120 O O . PRO A 1 129 ? -10.955 -5.530 6.653 1.00 97.56 129 PRO A O 1
ATOM 1123 N N . ASP A 1 130 ? -11.755 -4.275 8.336 1.00 97.62 130 ASP A N 1
ATOM 1124 C CA . ASP A 1 130 ? -13.167 -4.404 7.959 1.00 97.62 130 ASP A CA 1
ATOM 1125 C C . ASP A 1 130 ? -13.534 -3.411 6.846 1.00 97.62 130 ASP A C 1
ATOM 1127 O O . ASP A 1 130 ? -14.423 -3.666 6.037 1.00 97.62 130 ASP A O 1
ATOM 1131 N N . PHE A 1 131 ? -12.834 -2.270 6.796 1.00 96.00 131 PHE A N 1
ATOM 1132 C CA . PHE A 1 131 ? -13.096 -1.192 5.846 1.00 96.00 131 PHE A CA 1
ATOM 1133 C C . PHE A 1 131 ? -11.806 -0.605 5.266 1.00 96.00 131 PHE A C 1
ATOM 1135 O O . PHE A 1 131 ? -10.811 -0.411 5.969 1.00 96.00 131 PHE A O 1
ATOM 1142 N N . PHE A 1 132 ? -11.857 -0.240 3.986 1.00 95.94 132 PHE A N 1
ATOM 1143 C CA . PHE A 1 132 ? -10.835 0.552 3.307 1.00 95.94 132 PHE A CA 1
ATOM 1144 C C . PHE A 1 132 ? -11.507 1.777 2.681 1.00 95.94 132 PHE A C 1
ATOM 1146 O O . PHE A 1 132 ? -12.430 1.629 1.882 1.00 95.94 132 PHE A O 1
ATOM 1153 N N . LEU A 1 133 ? -11.082 2.981 3.063 1.00 93.75 133 LEU A N 1
ATOM 1154 C CA . LEU A 1 133 ? -11.642 4.237 2.567 1.00 93.75 133 LEU A CA 1
ATOM 1155 C C . LEU A 1 133 ? -10.630 4.987 1.708 1.00 93.75 133 LEU A C 1
ATOM 1157 O O . LEU A 1 133 ? -9.528 5.303 2.150 1.00 93.75 133 LEU A O 1
ATOM 1161 N N . GLN A 1 134 ? -11.061 5.332 0.500 1.00 90.31 134 GLN A N 1
ATOM 1162 C CA . GLN A 1 134 ? -10.321 6.119 -0.478 1.00 90.31 134 GLN A CA 1
ATOM 1163 C C . GLN A 1 134 ? -11.267 7.152 -1.111 1.00 90.31 134 GLN A C 1
ATOM 1165 O O . GLN A 1 134 ? -12.481 6.942 -1.131 1.00 90.31 134 GLN A O 1
ATOM 1170 N N . ARG A 1 135 ? -10.709 8.277 -1.573 1.00 76.50 135 ARG A N 1
ATOM 1171 C CA . ARG A 1 135 ? -11.416 9.295 -2.360 1.00 76.50 135 ARG A CA 1
ATOM 1172 C C . ARG A 1 135 ? -11.017 9.184 -3.823 1.00 76.50 135 ARG A C 1
ATOM 1174 O O . ARG A 1 135 ? -9.814 8.923 -4.055 1.00 76.50 135 ARG A O 1
#

Foldseek 3Di:
DAAEEEEEAEADCVSVVVQLVCVVVGVYQYEYEYAYDPVVVVVVVPDDSHDHPYYHDLVVQADDDPDQADPVVVVVVCVVVVDDLVVVLDPDPCQDPPNPPDHDDPRSSRSRVRSVVVVVCVCCVVRVGPYYDDD

Secondary structure (DSSP, 8-state):
---EEEEEE-SSSHHHHHHHHHHHHS--EEEEEE---HHHHHHHHH--SS--SEEEEGGGG-----SPP-HHHHHHHHHHHT--HHHHHHT-TTTSTT-SS----HHHHHHHHHHHHHHHHHHHHHH--SEEE--

pLDDT: mean 93.58, std 4.93, range [67.06, 98.5]

Sequence (135 aa):
MNSKIIFWINDDLVQIGLTKILQEKYNFENYAILNITEKQKQFFQKQRLVKFNKIWYYHDHIHKTSKTPDLAYLKSIEEKYKINLWLLASNERFFSEFNKFYKFSQNEILSILEQECKLFENIIDKVQPDFFLQR